Protein AF-A0A7S2AAY5-F1 (afdb_monomer_lite)

Organism: Trieres chinensis (NCBI:txid1514140)

Sequence (125 aa):
GAGGEGGHDLAHRFLAEFYAERAAEYFDGDLPYGRADDFLEELLRTAPSIVTAGGGGKAGLIDPIGTAEDIIRMRGAIAMEWKATMGRVREDHTGIRQALLSRQMKRQTAFEENGEGEDACDAFQ

pLDDT: mean 82.46, std 16.95, range [36.03, 97.62]

Secondary structure (DSSP, 8-state):
---HHHHHHHHHHHHHHHHHHHHHHHTSSS--TTHHHHHHHHHHHSPPEEEEPTTS--EEEE-HHHHHHHHHHHHHHHHHHHHHHHTTHHHHHHHHHHHHHHHHHHHHHHHHHS-----------

Foldseek 3Di:
DPPPPVQVVVQVVVVVVLCVVCCCPQPDDDDDPPSVVVSLVVLVVDDWDWDQDPDPRDIYIHDSPVVSVVVVVVVVVVVVVVVVVVVCVVVVVVVVVVVVVVVVVVVVVVCVVPDDDDDDPDDDD

Structure (mmCIF, N/CA/C/O backbone):
data_AF-A0A7S2AAY5-F1
#
_entry.id   AF-A0A7S2AAY5-F1
#
loop_
_atom_site.group_PDB
_atom_site.id
_atom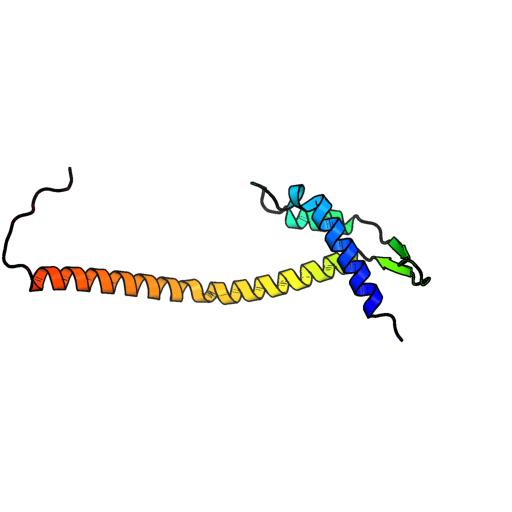_site.type_symbol
_atom_site.label_atom_id
_atom_site.label_alt_id
_atom_site.label_comp_id
_atom_site.label_asym_id
_atom_site.label_entity_id
_atom_site.label_seq_id
_atom_site.pdbx_PDB_ins_code
_atom_site.Cartn_x
_atom_site.Cartn_y
_atom_site.Cartn_z
_atom_site.occupancy
_atom_site.B_iso_or_equiv
_atom_site.auth_seq_id
_atom_site.auth_comp_id
_atom_site.auth_asym_id
_atom_site.auth_atom_id
_atom_site.pdbx_PDB_model_num
ATOM 1 N N . GLY A 1 1 ? -29.556 -11.817 3.284 1.00 36.03 1 GLY A N 1
ATOM 2 C CA . GLY A 1 1 ? -28.127 -11.462 3.305 1.00 36.03 1 GLY A CA 1
ATOM 3 C C . GLY A 1 1 ? -27.960 -10.129 2.615 1.00 36.03 1 GLY A C 1
ATOM 4 O O . GLY A 1 1 ? -28.232 -10.063 1.430 1.00 36.03 1 GLY A O 1
ATOM 5 N N . ALA A 1 2 ? -27.627 -9.077 3.363 1.00 38.16 2 ALA A N 1
ATOM 6 C CA . ALA A 1 2 ? -27.468 -7.703 2.866 1.00 38.16 2 ALA A CA 1
ATOM 7 C C . ALA A 1 2 ? -26.446 -6.936 3.738 1.00 38.16 2 ALA A C 1
ATOM 9 O O . ALA A 1 2 ? -26.730 -5.852 4.245 1.00 38.16 2 ALA A O 1
ATOM 10 N N . GLY A 1 3 ? -25.294 -7.567 4.006 1.00 45.97 3 GLY A N 1
ATOM 11 C CA . GLY A 1 3 ? -24.263 -7.062 4.927 1.00 45.97 3 GLY A CA 1
ATOM 12 C C . GLY A 1 3 ? -22.952 -6.604 4.275 1.00 45.97 3 GLY A C 1
ATOM 13 O O . GLY A 1 3 ? -22.074 -6.153 4.994 1.00 45.97 3 GLY A O 1
ATOM 14 N N . GLY A 1 4 ? -22.800 -6.722 2.949 1.00 53.00 4 GLY A N 1
ATOM 15 C CA . GLY A 1 4 ? -21.502 -6.539 2.278 1.00 53.00 4 GLY A CA 1
ATOM 16 C C . GLY A 1 4 ? -21.067 -5.083 2.083 1.00 53.00 4 GLY A C 1
ATOM 17 O O . GLY A 1 4 ? -19.933 -4.738 2.385 1.00 53.00 4 GLY A O 1
ATOM 18 N N . GLU A 1 5 ? -21.958 -4.202 1.624 1.00 55.12 5 GLU A N 1
ATOM 19 C CA . GLU A 1 5 ? -21.553 -2.850 1.193 1.00 55.12 5 GLU A CA 1
ATOM 20 C C . GLU A 1 5 ? -21.218 -1.901 2.356 1.00 55.12 5 GLU A C 1
ATOM 22 O O . GLU A 1 5 ? -20.336 -1.059 2.233 1.00 55.12 5 GLU A O 1
ATOM 27 N N . GLY A 1 6 ? -21.866 -2.062 3.516 1.00 60.78 6 GLY A N 1
ATOM 28 C CA . GLY A 1 6 ? -21.625 -1.196 4.678 1.00 60.78 6 GLY A CA 1
ATOM 29 C C . GLY A 1 6 ? -20.340 -1.514 5.450 1.00 60.78 6 GLY A C 1
ATOM 30 O O . GLY A 1 6 ? -19.798 -0.634 6.110 1.00 60.78 6 GLY A O 1
ATOM 31 N N . GLY A 1 7 ? -19.849 -2.756 5.378 1.00 65.25 7 GLY A N 1
ATOM 32 C CA . GLY A 1 7 ? -18.626 -3.171 6.074 1.00 65.25 7 GLY A CA 1
ATOM 33 C C . GLY A 1 7 ? -17.361 -2.639 5.401 1.00 65.25 7 GLY A C 1
ATOM 34 O O . GLY A 1 7 ? -16.476 -2.125 6.080 1.00 65.25 7 GLY A O 1
ATOM 35 N N . HIS A 1 8 ? -17.312 -2.691 4.066 1.00 74.00 8 HIS A N 1
ATOM 36 C CA . HIS A 1 8 ? -16.174 -2.182 3.298 1.00 74.00 8 HIS A CA 1
ATOM 37 C C . HIS A 1 8 ? -15.993 -0.669 3.441 1.00 74.00 8 HIS A C 1
ATOM 39 O O . HIS A 1 8 ? -14.863 -0.213 3.581 1.00 74.00 8 HIS A O 1
ATOM 45 N N . ASP A 1 9 ? -17.082 0.105 3.465 1.00 82.12 9 ASP A N 1
ATOM 46 C CA . ASP A 1 9 ? -17.000 1.562 3.629 1.00 82.12 9 ASP A CA 1
ATOM 47 C C . ASP A 1 9 ? -16.477 1.964 5.022 1.00 82.12 9 ASP A C 1
ATOM 49 O O . ASP A 1 9 ? -15.692 2.903 5.156 1.00 82.12 9 ASP A O 1
ATOM 53 N N . LEU A 1 10 ? -16.846 1.211 6.065 1.00 83.94 10 LEU A N 1
ATOM 54 C CA . LEU A 1 10 ? -16.349 1.431 7.427 1.00 83.94 10 LEU A CA 1
ATOM 55 C C . LEU A 1 10 ? -14.874 1.046 7.572 1.00 83.94 10 LEU A C 1
ATOM 57 O O . LEU A 1 10 ? -14.108 1.823 8.136 1.00 83.94 10 LEU A O 1
ATOM 61 N N . ALA A 1 11 ? -14.468 -0.112 7.042 1.00 84.94 11 ALA A N 1
ATOM 62 C CA . ALA A 1 11 ? -13.071 -0.544 7.059 1.00 84.94 11 ALA A CA 1
ATOM 63 C C . ALA A 1 11 ? -12.174 0.416 6.263 1.00 84.94 11 ALA A C 1
ATOM 65 O O . ALA A 1 11 ? -11.100 0.792 6.728 1.00 84.94 11 ALA A O 1
ATOM 66 N N . HIS A 1 12 ? -12.644 0.871 5.097 1.00 88.75 12 HIS A N 1
ATOM 67 C CA . HIS A 1 12 ? -11.939 1.860 4.289 1.00 88.75 12 HIS A CA 1
ATOM 68 C C . HIS A 1 12 ? -11.783 3.189 5.030 1.00 88.75 12 HIS A C 1
ATOM 70 O O . HIS A 1 12 ? -10.684 3.732 5.085 1.00 88.75 12 HIS A O 1
ATOM 76 N N . ARG A 1 13 ? -12.863 3.711 5.622 1.00 91.06 13 ARG A N 1
ATOM 77 C CA . ARG A 1 13 ? -12.820 4.968 6.380 1.00 91.06 13 ARG A CA 1
ATOM 78 C C . ARG A 1 13 ? -11.877 4.881 7.572 1.00 91.06 13 ARG A C 1
ATOM 80 O O . ARG A 1 13 ? -11.034 5.756 7.728 1.00 91.06 13 ARG A O 1
ATOM 87 N N . PHE A 1 14 ? -11.979 3.801 8.343 1.00 91.94 14 PHE A N 1
ATOM 88 C CA . PHE A 1 14 ? -11.062 3.514 9.439 1.00 91.94 14 PHE A CA 1
ATOM 89 C C . PHE A 1 14 ? -9.608 3.519 8.968 1.00 91.94 14 PHE A C 1
ATOM 91 O O . PHE A 1 14 ? -8.788 4.227 9.540 1.00 91.94 14 PHE A O 1
ATOM 98 N N . LEU A 1 15 ? -9.287 2.772 7.907 1.00 93.62 15 LEU A N 1
ATOM 99 C CA . LEU A 1 15 ? -7.919 2.693 7.404 1.00 93.62 15 LEU A CA 1
ATOM 100 C C . LEU A 1 15 ? -7.430 4.046 6.871 1.00 93.62 15 LEU A C 1
ATOM 102 O O . LEU A 1 15 ? -6.272 4.393 7.081 1.00 93.62 15 LEU A O 1
ATOM 106 N N . ALA A 1 16 ? -8.291 4.812 6.200 1.00 94.50 16 ALA A N 1
ATOM 107 C CA . ALA A 1 16 ? -7.952 6.132 5.677 1.00 94.50 16 ALA A CA 1
ATOM 108 C C . ALA A 1 16 ? -7.626 7.125 6.801 1.00 94.50 16 ALA A C 1
ATOM 110 O O . ALA 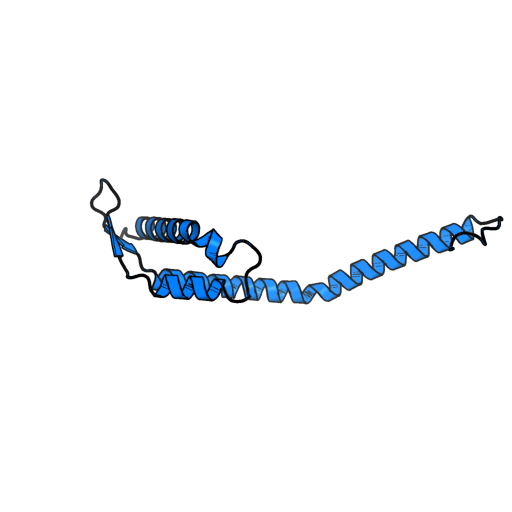A 1 16 ? -6.624 7.834 6.713 1.00 94.50 16 ALA A O 1
ATOM 111 N N . GLU A 1 17 ? -8.434 7.149 7.862 1.00 95.00 17 GLU A N 1
ATOM 112 C CA . GLU A 1 17 ? -8.187 7.965 9.056 1.00 95.00 17 GLU A CA 1
ATOM 113 C C . GLU A 1 17 ? -6.911 7.502 9.772 1.00 95.00 17 GLU A C 1
ATOM 115 O O . GLU A 1 17 ? -6.001 8.302 9.990 1.00 95.00 17 GLU A O 1
ATOM 120 N N . PHE A 1 18 ? -6.788 6.194 10.026 1.00 95.50 18 PHE A N 1
ATOM 121 C CA . PHE A 1 18 ? -5.616 5.589 10.661 1.00 95.50 18 PHE A CA 1
ATOM 122 C C . PHE A 1 18 ? -4.320 5.925 9.913 1.00 95.50 18 PHE A C 1
ATOM 124 O O . PHE A 1 18 ? -3.318 6.279 10.537 1.00 95.50 18 PHE A O 1
ATOM 131 N N . TYR A 1 19 ? -4.349 5.842 8.579 1.00 95.94 19 TYR A N 1
ATOM 132 C CA . TYR A 1 19 ? -3.235 6.197 7.708 1.00 95.94 19 TYR A CA 1
ATOM 133 C C . TYR A 1 19 ? -2.930 7.693 7.761 1.00 95.94 19 TYR A C 1
ATOM 135 O O . TYR A 1 19 ? -1.776 8.060 7.957 1.00 95.94 19 TYR A O 1
ATOM 143 N N . ALA A 1 20 ? -3.931 8.563 7.608 1.00 96.75 20 ALA A N 1
ATOM 144 C CA . ALA A 1 20 ? -3.724 10.010 7.560 1.00 96.75 20 ALA A CA 1
ATOM 145 C C . ALA A 1 20 ? -3.091 10.555 8.850 1.00 96.75 20 ALA A C 1
ATOM 147 O O . ALA A 1 20 ? -2.204 11.404 8.783 1.00 96.75 20 ALA A O 1
ATOM 148 N N . GLU A 1 21 ? -3.492 10.029 10.008 1.00 97.06 21 GLU A N 1
ATOM 149 C CA . GLU A 1 21 ? -2.924 10.393 11.313 1.00 97.06 21 GLU A CA 1
ATOM 150 C C . GLU A 1 21 ? -1.442 10.018 11.458 1.00 97.06 21 GLU A C 1
ATOM 152 O O . GLU A 1 21 ? -0.713 10.655 12.214 1.00 97.06 21 GLU A O 1
ATOM 157 N N . ARG A 1 22 ? -0.998 8.983 10.739 1.00 95.62 22 ARG A N 1
ATOM 158 C CA . ARG A 1 22 ? 0.315 8.338 10.901 1.00 95.62 22 ARG A CA 1
ATOM 159 C C . ARG A 1 22 ? 1.233 8.515 9.694 1.00 95.62 22 ARG A C 1
ATOM 161 O O . ARG A 1 22 ? 2.407 8.156 9.751 1.00 95.62 22 ARG A O 1
ATOM 168 N N . ALA A 1 23 ? 0.732 9.082 8.598 1.00 94.94 23 ALA A N 1
ATOM 169 C CA . ALA A 1 23 ? 1.449 9.160 7.329 1.00 94.94 23 ALA A CA 1
ATOM 170 C C . ALA A 1 23 ? 2.795 9.883 7.463 1.00 94.94 23 ALA A C 1
ATOM 172 O O . ALA A 1 23 ? 3.805 9.399 6.958 1.00 94.94 23 ALA A O 1
ATOM 173 N N . ALA A 1 24 ? 2.813 10.994 8.204 1.00 95.25 24 ALA A N 1
ATOM 174 C CA . ALA A 1 24 ? 4.023 11.777 8.433 1.00 95.25 24 ALA A CA 1
ATOM 175 C C . ALA A 1 24 ? 5.104 11.010 9.219 1.00 95.25 24 ALA A C 1
ATOM 177 O O . ALA A 1 24 ? 6.288 11.266 9.042 1.00 95.25 24 ALA A O 1
ATOM 178 N N . GLU A 1 25 ? 4.719 10.063 10.079 1.00 95.06 25 GLU A N 1
ATOM 179 C CA . GLU A 1 25 ? 5.652 9.305 10.922 1.00 95.06 25 GLU A CA 1
ATOM 180 C C . GLU A 1 25 ? 6.272 8.093 10.204 1.00 95.06 25 GLU A C 1
ATOM 182 O O . GLU A 1 25 ? 7.413 7.702 10.487 1.00 95.06 25 GLU A O 1
ATOM 187 N N . TYR A 1 26 ? 5.516 7.458 9.306 1.00 95.44 26 TYR A N 1
ATOM 188 C CA . TYR A 1 26 ? 5.923 6.189 8.691 1.00 95.44 26 TYR A CA 1
ATOM 189 C C . TYR A 1 26 ? 6.269 6.289 7.208 1.00 95.44 26 TYR A C 1
ATOM 191 O O . TYR A 1 26 ? 6.956 5.400 6.701 1.00 95.44 26 TYR A O 1
ATOM 199 N N . PHE A 1 27 ? 5.821 7.335 6.509 1.00 94.75 27 PHE A N 1
ATOM 200 C CA . PHE A 1 27 ? 5.926 7.413 5.050 1.00 94.75 27 PHE A CA 1
ATOM 201 C C . PHE A 1 27 ? 6.457 8.747 4.508 1.00 94.75 27 PHE A C 1
ATOM 203 O O . PHE A 1 27 ? 6.629 8.848 3.294 1.00 94.75 27 PHE A O 1
ATOM 210 N N . ASP A 1 28 ? 6.736 9.744 5.355 1.00 94.31 28 ASP A N 1
ATOM 211 C CA . ASP A 1 28 ? 7.252 11.049 4.922 1.00 94.31 28 ASP A CA 1
ATOM 212 C C . ASP A 1 28 ? 8.678 11.321 5.429 1.00 94.31 28 ASP A C 1
ATOM 214 O O . ASP A 1 28 ? 9.035 10.992 6.559 1.00 94.31 28 ASP A O 1
ATOM 218 N N . GLY A 1 29 ? 9.491 11.959 4.588 1.00 93.69 29 GLY A N 1
ATOM 219 C CA . GLY A 1 29 ? 10.881 12.309 4.888 1.00 93.69 29 GLY A CA 1
ATOM 220 C C . GLY A 1 29 ? 11.915 11.193 4.678 1.00 93.69 29 GLY A C 1
ATOM 221 O O . GLY A 1 29 ? 11.668 10.173 4.035 1.00 93.69 29 GLY A O 1
ATOM 222 N N . ASP A 1 30 ? 13.125 11.434 5.194 1.00 94.25 30 ASP A N 1
ATOM 223 C CA . ASP A 1 30 ? 14.259 10.503 5.131 1.00 94.25 30 ASP A CA 1
ATOM 224 C C . ASP A 1 30 ? 14.183 9.505 6.291 1.00 94.25 30 ASP A C 1
ATOM 226 O O . ASP A 1 30 ? 14.697 9.734 7.389 1.00 94.25 30 ASP A O 1
ATOM 230 N N . LEU A 1 31 ? 13.446 8.422 6.058 1.00 94.19 31 LEU A N 1
ATOM 231 C CA . LEU A 1 31 ? 13.156 7.404 7.056 1.00 94.19 31 LEU A CA 1
ATOM 232 C C . LEU A 1 31 ? 13.987 6.131 6.831 1.00 94.19 31 LEU A C 1
ATOM 234 O O . LEU A 1 31 ? 14.280 5.768 5.688 1.00 94.19 31 LEU A O 1
ATOM 238 N N . PRO A 1 32 ? 14.334 5.394 7.905 1.00 93.56 32 PRO A N 1
ATOM 239 C CA . PRO A 1 32 ? 15.032 4.124 7.768 1.00 93.56 32 PRO A CA 1
ATOM 240 C C . PRO A 1 32 ? 14.164 3.087 7.044 1.00 93.56 32 PRO A C 1
ATOM 242 O O . PRO A 1 32 ? 12.936 3.148 7.036 1.00 93.56 32 PRO A O 1
ATOM 245 N N . TYR A 1 33 ? 14.803 2.081 6.452 1.00 92.31 33 TYR A N 1
ATOM 246 C CA . TYR A 1 33 ? 14.077 0.955 5.868 1.00 92.31 33 TYR A CA 1
ATOM 247 C C . TYR A 1 33 ? 13.267 0.203 6.941 1.00 92.31 33 TYR A C 1
ATOM 249 O O . TYR A 1 33 ? 13.758 -0.006 8.047 1.00 92.31 33 TYR A O 1
ATOM 257 N N . GLY A 1 34 ? 12.053 -0.241 6.593 1.00 92.62 34 GLY A N 1
ATOM 258 C CA . GLY A 1 34 ? 11.197 -1.055 7.471 1.00 92.62 34 GLY A CA 1
ATOM 259 C C . GLY A 1 34 ? 10.037 -0.314 8.145 1.00 92.62 34 GLY A C 1
ATOM 260 O O . GLY A 1 34 ? 9.198 -0.960 8.759 1.00 92.62 34 GLY A O 1
ATOM 261 N N . ARG A 1 35 ? 9.891 1.008 7.971 1.00 95.31 35 ARG A N 1
ATOM 262 C CA . ARG A 1 35 ? 8.782 1.774 8.590 1.00 95.31 35 ARG A CA 1
ATOM 263 C C . ARG A 1 35 ? 7.383 1.301 8.205 1.00 95.31 35 ARG A C 1
ATOM 265 O O . ARG A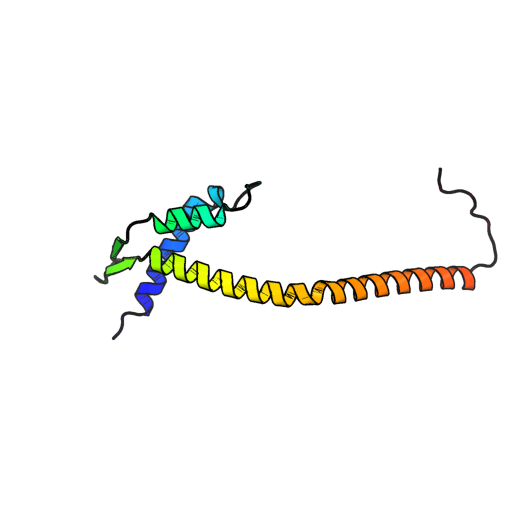 1 35 ? 6.455 1.414 8.996 1.00 95.31 35 ARG A O 1
ATOM 272 N N . ALA A 1 36 ? 7.229 0.746 7.005 1.00 93.69 36 ALA A N 1
ATOM 273 C CA . ALA A 1 36 ? 5.967 0.150 6.581 1.00 93.69 36 ALA A CA 1
ATOM 274 C C . ALA A 1 36 ? 5.572 -1.066 7.440 1.00 93.69 36 ALA A C 1
ATOM 276 O O . ALA A 1 36 ? 4.385 -1.353 7.574 1.00 93.69 36 ALA A O 1
ATOM 277 N N . ASP A 1 37 ? 6.549 -1.779 8.002 1.00 95.56 37 ASP A N 1
ATOM 278 C CA . ASP A 1 37 ? 6.303 -2.919 8.880 1.00 95.56 37 ASP A CA 1
ATOM 279 C C . ASP A 1 37 ? 5.959 -2.429 10.294 1.00 95.56 37 ASP A C 1
ATOM 281 O O . ASP A 1 37 ? 4.998 -2.928 10.872 1.00 95.56 37 ASP A O 1
ATOM 285 N N . ASP A 1 38 ? 6.613 -1.369 10.787 1.00 96.38 38 ASP A N 1
ATOM 286 C CA . ASP A 1 38 ? 6.228 -0.700 12.043 1.00 96.38 38 ASP A CA 1
ATOM 287 C C . ASP A 1 38 ? 4.772 -0.186 11.994 1.00 96.38 38 ASP A C 1
ATOM 289 O O . ASP A 1 38 ? 4.006 -0.373 12.940 1.00 96.38 38 ASP A O 1
ATOM 293 N N . PHE A 1 39 ? 4.355 0.399 10.862 1.00 96.56 39 PHE A N 1
ATOM 294 C CA . PHE A 1 39 ? 2.966 0.812 10.631 1.00 96.56 39 PHE A CA 1
ATOM 295 C C . PHE A 1 39 ? 1.989 -0.373 10.721 1.00 96.56 39 PHE A C 1
ATOM 297 O O . PHE A 1 39 ? 0.919 -0.263 11.324 1.00 96.56 39 PHE A O 1
ATOM 304 N N . LEU A 1 40 ? 2.348 -1.523 10.136 1.00 96.62 40 LEU A N 1
ATOM 305 C CA . LEU A 1 40 ? 1.537 -2.739 10.224 1.00 96.62 40 LEU A CA 1
ATOM 306 C C . LEU A 1 40 ? 1.506 -3.301 11.648 1.00 96.62 40 LEU A C 1
ATOM 308 O O . LEU A 1 40 ? 0.455 -3.761 12.087 1.00 96.62 40 LEU A O 1
ATOM 312 N N . GLU A 1 41 ? 2.612 -3.247 12.390 1.00 96.31 41 GLU A N 1
ATOM 313 C CA . GLU A 1 41 ? 2.630 -3.640 13.800 1.00 96.31 41 GLU A CA 1
ATOM 314 C C . GLU A 1 41 ? 1.698 -2.771 14.644 1.00 96.31 41 GLU A C 1
ATOM 316 O O . GLU A 1 41 ? 0.984 -3.289 15.505 1.00 96.31 41 GLU A O 1
ATOM 321 N N . GLU A 1 42 ? 1.679 -1.460 14.410 1.00 96.12 42 GLU A N 1
ATOM 322 C CA . GLU A 1 42 ? 0.758 -0.565 15.107 1.00 96.12 42 GLU A CA 1
ATOM 323 C C . GLU A 1 42 ? -0.703 -0.870 14.748 1.00 96.12 42 GLU A C 1
ATOM 325 O O . GLU A 1 42 ? -1.560 -0.955 15.634 1.00 96.12 42 GLU A O 1
ATOM 330 N N . LEU A 1 43 ? -0.986 -1.129 13.469 1.00 95.50 43 LEU A N 1
ATOM 331 C CA . LEU A 1 43 ? -2.313 -1.548 13.023 1.00 95.50 43 LEU A CA 1
ATOM 332 C C . LEU A 1 43 ? -2.756 -2.845 13.721 1.00 95.50 43 LEU A C 1
ATOM 334 O O . LEU A 1 43 ? -3.876 -2.924 14.221 1.00 95.50 43 LEU A O 1
ATOM 338 N N . LEU A 1 44 ? -1.862 -3.830 13.844 1.00 95.88 44 LEU A N 1
ATOM 339 C CA . LEU A 1 44 ? -2.121 -5.105 14.527 1.00 95.88 44 LEU A CA 1
ATOM 340 C C . LEU A 1 44 ? -2.317 -4.964 16.044 1.00 95.88 44 LEU A C 1
ATOM 342 O O . LEU A 1 44 ? -2.983 -5.797 16.658 1.00 95.88 44 LEU A O 1
ATOM 346 N N . ARG A 1 45 ? -1.754 -3.921 16.664 1.00 95.88 45 ARG A N 1
ATOM 347 C CA . ARG A 1 45 ? -1.977 -3.596 18.085 1.00 95.88 45 ARG A CA 1
ATOM 348 C C . ARG A 1 45 ? -3.310 -2.885 18.326 1.00 95.88 45 ARG A C 1
ATOM 350 O O . ARG A 1 45 ? -3.714 -2.734 19.480 1.00 95.88 45 ARG A O 1
ATOM 357 N N . THR A 1 46 ? -4.000 -2.458 17.271 1.00 94.62 46 THR A N 1
ATOM 358 C CA . THR A 1 46 ? -5.294 -1.786 17.384 1.00 94.62 46 THR A CA 1
ATOM 359 C C . THR A 1 46 ? -6.385 -2.800 17.720 1.00 94.62 46 THR A C 1
ATOM 361 O O . THR A 1 46 ? -6.551 -3.814 17.044 1.00 94.62 46 THR A O 1
ATOM 364 N N . ALA A 1 47 ? -7.149 -2.532 18.779 1.00 92.12 47 ALA A N 1
ATOM 365 C CA . ALA A 1 47 ? -8.242 -3.408 19.180 1.00 92.12 47 ALA A CA 1
ATOM 366 C C . ALA A 1 47 ? -9.399 -3.358 18.158 1.00 92.12 47 ALA A C 1
ATOM 368 O O . ALA A 1 47 ? -9.758 -2.266 17.702 1.00 92.12 47 ALA A O 1
ATOM 369 N N . PRO A 1 48 ? -10.040 -4.499 17.841 1.00 91.88 48 PRO A N 1
ATOM 370 C CA . PRO A 1 48 ? -11.281 -4.506 17.076 1.00 91.88 48 PRO A CA 1
ATOM 371 C C . PRO A 1 48 ? -12.348 -3.649 17.760 1.00 91.88 48 PRO A C 1
ATOM 373 O O . PRO A 1 48 ? -12.498 -3.689 18.985 1.00 91.88 48 PRO A O 1
ATOM 376 N N . SER A 1 49 ? -13.107 -2.883 16.981 1.00 89.00 49 SER A N 1
ATOM 377 C CA . SER A 1 49 ? -14.112 -1.966 17.525 1.00 89.00 49 SER A CA 1
ATOM 378 C C . SER A 1 49 ? -15.417 -2.018 16.742 1.00 89.00 49 SER A C 1
ATOM 380 O O . SER A 1 49 ? -15.440 -2.278 15.541 1.00 89.00 49 SER A O 1
ATOM 382 N N . ILE A 1 50 ? -16.532 -1.802 17.439 1.00 87.38 50 ILE A N 1
ATOM 383 C CA . ILE A 1 50 ? -17.859 -1.744 16.826 1.00 87.38 50 ILE A CA 1
ATOM 384 C C . ILE A 1 50 ? -18.225 -0.275 16.656 1.00 87.38 50 ILE A C 1
ATOM 386 O O . ILE A 1 50 ? -18.347 0.455 17.640 1.00 87.38 50 ILE A O 1
ATOM 390 N N . VAL A 1 51 ? -18.435 0.149 15.413 1.00 82.94 51 VAL A N 1
ATOM 391 C CA . VAL A 1 51 ? -18.816 1.524 15.079 1.00 82.94 51 VAL A CA 1
ATOM 392 C C . VAL A 1 51 ? -20.243 1.537 14.560 1.00 82.94 51 VAL A C 1
ATOM 394 O O . VAL A 1 51 ? -20.644 0.713 13.739 1.00 82.94 51 VAL A O 1
ATOM 397 N N . THR A 1 52 ? -21.035 2.485 15.053 1.00 76.62 52 THR A N 1
ATOM 398 C CA . THR A 1 52 ? -22.400 2.692 14.569 1.00 76.62 52 THR A CA 1
ATOM 399 C C . THR A 1 52 ? -22.378 3.703 13.430 1.00 76.62 52 THR A C 1
ATOM 401 O O . THR A 1 52 ? -21.966 4.848 13.605 1.00 76.62 52 THR A O 1
ATOM 404 N N . ALA A 1 53 ? -22.806 3.285 12.239 1.00 64.19 53 ALA A N 1
ATOM 405 C CA . ALA A 1 53 ? -23.006 4.215 11.137 1.00 64.19 53 ALA A CA 1
ATOM 406 C C . ALA A 1 53 ? -24.274 5.041 11.426 1.00 64.19 53 ALA A C 1
ATOM 408 O O . ALA A 1 53 ? -25.352 4.485 11.661 1.00 64.19 53 ALA A O 1
ATOM 409 N N . GLY A 1 54 ? -24.132 6.368 11.468 1.00 56.56 54 GLY A N 1
ATOM 410 C CA . GLY A 1 54 ? -25.179 7.293 11.908 1.00 56.56 54 GLY A CA 1
ATOM 411 C C . GLY A 1 54 ? -26.531 7.119 11.198 1.00 56.56 54 GLY A C 1
ATOM 412 O O . GLY A 1 54 ? -26.604 6.835 10.006 1.00 56.56 54 GLY A O 1
ATOM 413 N N . GLY A 1 55 ? -27.615 7.306 11.960 1.00 55.41 55 GLY A N 1
ATOM 414 C CA . GLY A 1 55 ? -28.998 7.433 11.477 1.00 55.41 55 GLY A CA 1
ATOM 415 C C . GLY A 1 55 ? -29.789 6.135 11.263 1.00 55.41 55 GLY A C 1
ATOM 416 O O . GLY A 1 55 ? -31.015 6.185 11.279 1.00 55.41 55 GLY A O 1
ATOM 417 N N . GLY A 1 56 ? -29.134 4.977 11.102 1.00 57.41 56 GLY A N 1
ATOM 418 C CA . GLY A 1 56 ? -29.808 3.737 10.669 1.00 57.41 56 GLY A CA 1
ATOM 419 C C . GLY A 1 56 ? -29.648 2.503 11.563 1.00 57.41 56 GLY A C 1
ATOM 420 O O . GLY A 1 56 ? -30.108 1.430 11.181 1.00 57.41 56 GLY A O 1
ATOM 421 N N . GLY A 1 57 ? -28.964 2.605 12.709 1.00 59.78 57 GLY A N 1
ATOM 422 C CA . GLY A 1 57 ? -28.789 1.484 13.649 1.00 59.78 57 GLY A CA 1
ATOM 423 C C . GLY A 1 57 ? -27.911 0.327 13.144 1.00 59.78 57 GLY A C 1
ATOM 424 O O . GLY A 1 57 ? -27.786 -0.686 13.828 1.00 59.78 57 GLY A O 1
ATOM 425 N N . LYS A 1 58 ? -27.281 0.454 11.968 1.00 67.06 58 LYS A N 1
ATOM 426 C CA . LYS A 1 58 ? -26.319 -0.535 11.475 1.00 67.06 58 LYS A CA 1
ATOM 427 C C . LYS A 1 58 ? -24.980 -0.328 12.177 1.00 67.06 58 LYS A C 1
ATOM 429 O O . LYS A 1 58 ? -24.257 0.628 11.901 1.00 67.06 58 LYS A O 1
ATOM 434 N N . ALA A 1 59 ? -24.681 -1.232 13.101 1.00 76.06 59 ALA A N 1
ATOM 435 C CA . ALA A 1 59 ? -23.355 -1.391 13.670 1.00 76.06 59 ALA A CA 1
ATOM 436 C C . ALA A 1 59 ? -22.489 -2.216 12.708 1.00 76.06 59 ALA A C 1
ATOM 438 O O . ALA A 1 59 ? -22.925 -3.265 12.230 1.00 76.06 59 ALA A O 1
ATOM 439 N N . GLY A 1 60 ? -21.288 -1.731 12.412 1.00 83.62 60 GLY A N 1
ATOM 440 C CA . GLY A 1 60 ? -20.258 -2.477 11.698 1.00 83.62 60 GLY A CA 1
ATOM 441 C C . GLY A 1 60 ? -19.083 -2.776 12.618 1.00 83.62 60 GLY A C 1
ATOM 442 O O . GLY A 1 60 ? -18.805 -2.024 13.552 1.00 83.62 60 GLY A O 1
ATOM 443 N N . LEU A 1 61 ? -18.419 -3.897 12.362 1.00 87.88 61 LEU A N 1
ATOM 444 C CA . LEU A 1 61 ? -17.196 -4.284 13.050 1.00 87.88 61 LEU A CA 1
ATOM 445 C C . LEU A 1 61 ? -16.000 -3.795 12.233 1.00 87.88 61 LEU A C 1
ATOM 447 O O . LEU A 1 61 ? -15.906 -4.094 11.044 1.00 87.88 61 LEU A O 1
ATOM 451 N N . ILE A 1 62 ? -15.098 -3.072 12.882 1.00 91.00 62 ILE A N 1
ATOM 452 C CA . ILE A 1 62 ? -13.760 -2.793 12.375 1.00 91.00 62 ILE A CA 1
ATOM 453 C C . ILE A 1 62 ? -12.859 -3.930 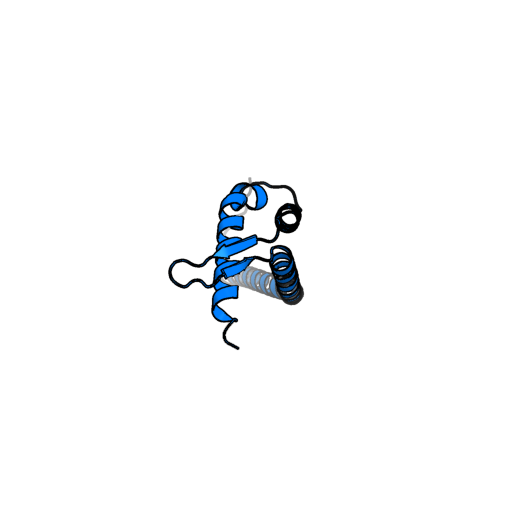12.844 1.00 91.00 62 ILE A C 1
ATOM 455 O O . ILE A 1 62 ? -12.734 -4.171 14.047 1.00 91.00 62 ILE A O 1
ATOM 459 N N . ASP A 1 63 ? -12.232 -4.600 11.881 1.00 91.81 63 ASP A N 1
ATOM 460 C CA . ASP A 1 63 ? -11.238 -5.646 12.099 1.00 91.81 63 ASP A CA 1
ATOM 461 C C . ASP A 1 63 ? -9.866 -5.181 11.569 1.00 91.81 63 ASP A C 1
ATOM 463 O O . ASP A 1 63 ? -9.582 -5.298 10.368 1.00 91.81 63 ASP A O 1
ATOM 467 N N . PRO A 1 64 ? -9.008 -4.616 12.440 1.00 93.75 64 PRO A N 1
ATOM 468 C CA . PRO A 1 64 ? -7.667 -4.181 12.054 1.00 93.75 64 PRO A CA 1
ATOM 469 C C . PRO A 1 64 ? -6.776 -5.334 11.580 1.00 93.75 64 PRO A C 1
ATOM 471 O O . PRO A 1 64 ? -5.930 -5.128 10.712 1.00 93.75 64 PRO A O 1
ATOM 474 N N . ILE A 1 65 ? -6.989 -6.553 12.094 1.00 93.75 65 ILE A N 1
ATOM 475 C CA . ILE A 1 65 ? -6.207 -7.735 11.713 1.00 93.75 65 ILE A CA 1
ATOM 476 C C . ILE A 1 65 ? -6.551 -8.133 10.280 1.00 93.75 65 ILE A C 1
ATOM 478 O O . ILE A 1 65 ? -5.651 -8.222 9.446 1.00 93.75 65 ILE A O 1
ATOM 482 N N . GLY A 1 66 ? -7.841 -8.282 9.964 1.00 92.38 66 GLY A N 1
ATOM 483 C CA . GLY A 1 66 ? -8.285 -8.546 8.593 1.00 92.38 66 GLY A CA 1
ATOM 484 C C . GLY A 1 66 ? -7.812 -7.467 7.610 1.00 92.38 66 GLY A C 1
ATOM 485 O O . GLY A 1 66 ? -7.344 -7.775 6.515 1.00 92.38 66 GLY A O 1
ATOM 486 N N . THR A 1 67 ? -7.819 -6.201 8.038 1.00 92.75 67 THR A N 1
ATOM 487 C CA . THR A 1 67 ? -7.279 -5.087 7.240 1.00 92.75 67 THR A CA 1
ATOM 488 C C . THR A 1 67 ? -5.775 -5.246 6.974 1.00 92.75 67 THR A C 1
ATOM 490 O O . THR A 1 67 ? -5.324 -5.062 5.842 1.00 92.75 67 THR A O 1
ATOM 493 N N . ALA A 1 68 ? -4.983 -5.622 7.983 1.00 95.00 68 ALA A N 1
ATOM 494 C CA . ALA A 1 68 ? -3.551 -5.875 7.823 1.00 95.00 68 ALA A CA 1
ATOM 495 C C . ALA A 1 68 ? -3.276 -7.055 6.872 1.00 95.00 68 ALA A C 1
ATOM 497 O O . ALA A 1 68 ? -2.398 -6.963 6.009 1.00 95.00 68 ALA A O 1
ATOM 498 N N . GLU A 1 69 ? -4.045 -8.140 6.977 1.00 95.44 69 GLU A N 1
ATOM 499 C CA . GLU A 1 69 ? -3.947 -9.289 6.069 1.00 95.44 69 GLU A CA 1
ATOM 500 C C . GLU A 1 69 ? -4.219 -8.897 4.612 1.00 95.44 69 GLU A C 1
ATOM 502 O O . GLU A 1 69 ? -3.482 -9.308 3.709 1.00 95.44 69 GLU A O 1
ATOM 507 N N . ASP A 1 70 ? -5.245 -8.078 4.375 1.00 94.06 70 ASP A N 1
ATOM 508 C CA . ASP A 1 70 ? -5.589 -7.576 3.045 1.00 94.06 70 ASP A CA 1
ATOM 509 C C . ASP A 1 70 ? -4.466 -6.709 2.458 1.00 94.06 70 ASP A C 1
ATOM 511 O O . ASP A 1 70 ? -4.092 -6.885 1.291 1.00 94.06 70 ASP A O 1
ATOM 515 N N . ILE A 1 71 ? -3.863 -5.835 3.273 1.00 94.75 71 ILE A N 1
ATOM 516 C CA . ILE A 1 71 ? -2.706 -5.022 2.869 1.00 94.75 71 ILE A CA 1
ATOM 517 C C . ILE A 1 71 ? -1.527 -5.919 2.485 1.00 94.75 71 ILE A C 1
ATOM 519 O O . ILE A 1 71 ? -0.938 -5.735 1.417 1.00 94.75 71 ILE A O 1
ATOM 523 N N . ILE A 1 72 ? -1.176 -6.901 3.320 1.00 95.69 72 ILE A N 1
ATOM 524 C CA . ILE A 1 72 ? -0.059 -7.822 3.057 1.00 95.69 72 ILE A CA 1
ATOM 525 C C . ILE A 1 72 ? -0.305 -8.605 1.765 1.00 95.69 72 ILE A C 1
ATOM 527 O O . ILE A 1 72 ? 0.597 -8.730 0.930 1.00 95.69 72 ILE A O 1
ATOM 531 N N . ARG A 1 73 ? -1.534 -9.085 1.556 1.00 97.25 73 ARG A N 1
ATOM 532 C CA . ARG A 1 73 ? -1.922 -9.812 0.342 1.00 97.25 73 ARG A CA 1
ATOM 533 C C . ARG A 1 73 ? -1.760 -8.947 -0.907 1.00 97.25 73 ARG A C 1
ATOM 535 O O . ARG A 1 73 ? -1.157 -9.397 -1.882 1.00 97.25 73 ARG A O 1
ATOM 542 N N . MET A 1 74 ? -2.242 -7.703 -0.867 1.00 96.12 74 MET A N 1
ATOM 543 C CA . MET A 1 74 ? -2.119 -6.760 -1.982 1.00 96.12 74 MET A CA 1
ATOM 544 C C . MET A 1 74 ? -0.656 -6.387 -2.254 1.00 96.12 74 MET A C 1
ATOM 546 O O . MET A 1 74 ? -0.212 -6.428 -3.402 1.00 96.12 74 MET A O 1
ATOM 550 N N . ARG A 1 75 ? 0.132 -6.104 -1.206 1.00 95.75 75 ARG A N 1
ATOM 551 C CA . ARG A 1 75 ? 1.578 -5.840 -1.325 1.00 95.75 75 ARG A CA 1
ATOM 552 C C . ARG A 1 75 ? 2.305 -7.011 -1.980 1.00 95.75 75 ARG A C 1
ATOM 554 O O . ARG A 1 75 ? 3.149 -6.789 -2.843 1.00 95.75 75 ARG A O 1
ATOM 561 N N . GLY A 1 76 ? 1.962 -8.244 -1.610 1.00 97.00 76 GLY A N 1
ATOM 562 C CA . GLY A 1 76 ? 2.520 -9.448 -2.224 1.00 97.00 76 GLY A CA 1
ATOM 563 C C . GLY A 1 76 ? 2.234 -9.530 -3.725 1.00 97.00 76 GLY A C 1
ATOM 564 O O . GLY A 1 76 ? 3.140 -9.816 -4.508 1.00 97.00 76 GLY A O 1
ATOM 565 N N . ALA A 1 77 ? 1.003 -9.221 -4.140 1.00 97.62 77 ALA A N 1
ATOM 566 C CA . ALA A 1 77 ? 0.630 -9.191 -5.553 1.00 97.62 77 ALA A CA 1
ATOM 567 C C . ALA A 1 77 ? 1.420 -8.124 -6.336 1.00 97.62 77 ALA A C 1
ATOM 569 O O . ALA A 1 77 ? 2.029 -8.445 -7.359 1.00 97.62 77 ALA A O 1
ATOM 570 N N . ILE A 1 78 ? 1.493 -6.894 -5.814 1.00 96.88 78 ILE A N 1
ATOM 571 C CA . ILE A 1 78 ? 2.243 -5.784 -6.428 1.00 96.88 78 ILE A CA 1
ATOM 572 C C . ILE A 1 78 ? 3.736 -6.118 -6.517 1.00 96.88 78 ILE A C 1
ATOM 574 O O . ILE A 1 78 ? 4.363 -5.910 -7.552 1.00 96.88 78 ILE A O 1
ATOM 578 N N . ALA A 1 79 ? 4.319 -6.689 -5.460 1.00 96.38 79 ALA A N 1
ATOM 579 C CA . ALA A 1 79 ? 5.727 -7.075 -5.455 1.00 96.38 79 ALA A CA 1
ATOM 580 C C . ALA A 1 79 ? 6.043 -8.118 -6.539 1.00 96.38 79 ALA A C 1
ATOM 582 O O . ALA A 1 79 ? 7.089 -8.043 -7.186 1.00 96.38 79 ALA A O 1
ATOM 583 N N . MET A 1 80 ? 5.141 -9.075 -6.772 1.00 97.38 80 MET A N 1
ATOM 584 C CA . MET A 1 80 ? 5.295 -10.069 -7.837 1.00 97.38 80 MET A CA 1
ATOM 585 C C . MET A 1 80 ? 5.179 -9.451 -9.232 1.00 97.38 80 MET A C 1
ATOM 587 O O . MET A 1 80 ? 5.967 -9.800 -10.114 1.00 97.38 80 MET A O 1
ATOM 591 N N . GLU A 1 81 ? 4.256 -8.509 -9.425 1.00 96.50 81 GLU A N 1
ATOM 592 C CA . GLU A 1 81 ? 4.148 -7.738 -10.666 1.00 96.50 81 GLU A CA 1
ATOM 593 C C . GLU A 1 81 ? 5.427 -6.936 -10.929 1.00 96.50 81 GLU A C 1
ATOM 595 O O . GLU A 1 81 ? 6.022 -7.028 -12.004 1.00 96.50 81 GLU A O 1
ATOM 600 N N . TRP A 1 82 ? 5.914 -6.209 -9.925 1.00 96.06 82 TRP A N 1
ATOM 601 C CA . TRP A 1 82 ? 7.142 -5.426 -10.033 1.00 96.06 82 TRP A CA 1
ATOM 602 C C . TRP A 1 82 ? 8.351 -6.306 -10.309 1.00 96.06 82 TRP A C 1
ATOM 604 O O . TRP A 1 82 ? 9.167 -5.970 -11.163 1.00 96.06 82 TRP A O 1
ATOM 614 N N . LYS A 1 83 ? 8.453 -7.466 -9.655 1.00 95.81 83 LYS A N 1
ATOM 615 C CA . LYS A 1 83 ? 9.505 -8.449 -9.934 1.00 95.81 83 LYS A CA 1
ATOM 616 C C . LYS A 1 83 ? 9.472 -8.910 -11.391 1.00 95.81 83 LYS A C 1
ATOM 618 O O . LYS A 1 83 ? 10.528 -9.016 -12.014 1.00 95.81 83 LYS A O 1
ATOM 623 N N . ALA A 1 84 ? 8.286 -9.171 -11.939 1.00 94.44 84 ALA A N 1
ATOM 624 C CA . ALA A 1 84 ? 8.134 -9.551 -13.340 1.00 94.44 84 ALA A CA 1
ATOM 625 C C . ALA A 1 84 ? 8.565 -8.416 -14.285 1.00 94.44 84 ALA A C 1
ATOM 627 O O . ALA A 1 84 ? 9.296 -8.664 -15.245 1.00 94.44 84 ALA A O 1
ATOM 628 N N . THR A 1 85 ? 8.183 -7.174 -13.983 1.00 91.94 85 THR A N 1
ATOM 629 C CA . THR A 1 85 ? 8.591 -5.983 -14.744 1.00 91.94 85 THR A CA 1
ATOM 630 C C . THR A 1 85 ? 10.102 -5.760 -14.686 1.00 91.94 85 THR A C 1
ATOM 632 O O . THR A 1 85 ? 10.735 -5.549 -15.718 1.00 91.94 85 THR A O 1
ATOM 635 N N . MET A 1 86 ? 10.711 -5.900 -13.507 1.00 90.44 86 MET A N 1
ATOM 636 C CA . MET A 1 86 ? 12.157 -5.749 -13.311 1.00 90.44 86 MET A CA 1
ATOM 637 C C . MET A 1 86 ? 12.981 -6.760 -14.117 1.00 90.44 86 MET A C 1
ATOM 639 O O . ME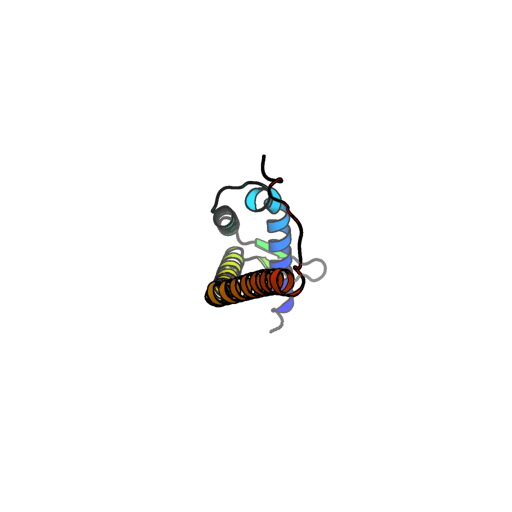T A 1 86 ? 14.113 -6.464 -14.492 1.00 90.44 86 MET A O 1
ATOM 643 N N . GLY A 1 87 ? 12.413 -7.922 -14.458 1.00 89.38 87 GLY A N 1
ATOM 644 C CA . GLY A 1 87 ? 13.054 -8.889 -15.354 1.00 89.38 87 GLY A CA 1
ATOM 645 C C . GLY A 1 87 ? 13.384 -8.327 -16.745 1.00 89.38 87 GLY A C 1
ATOM 646 O O . GLY A 1 87 ? 14.364 -8.753 -17.349 1.00 89.38 87 GLY A O 1
ATOM 647 N N . ARG A 1 88 ? 12.624 -7.333 -17.223 1.00 86.94 88 ARG A N 1
ATOM 648 C CA . ARG A 1 88 ? 12.775 -6.724 -18.560 1.00 86.94 88 ARG A CA 1
ATOM 649 C C . ARG A 1 88 ? 13.770 -5.562 -18.594 1.00 86.94 88 ARG A C 1
ATOM 651 O O . ARG A 1 88 ? 14.272 -5.192 -19.650 1.00 86.94 88 ARG A O 1
ATOM 658 N N . VAL A 1 89 ? 14.147 -5.031 -17.430 1.00 89.38 89 VAL A N 1
ATOM 659 C CA . VAL A 1 89 ? 14.975 -3.816 -17.308 1.00 89.38 89 VAL A CA 1
ATOM 660 C C . VAL A 1 89 ? 16.335 -3.956 -17.997 1.00 89.38 89 VAL A C 1
ATOM 662 O O . VAL A 1 89 ? 16.851 -2.994 -18.565 1.00 89.38 89 VAL A O 1
ATOM 665 N N . ARG A 1 90 ? 16.932 -5.154 -17.999 1.00 83.44 90 ARG A N 1
ATOM 666 C CA . ARG A 1 90 ? 18.200 -5.395 -18.707 1.00 83.44 90 ARG A CA 1
ATOM 667 C C . ARG A 1 90 ? 18.051 -5.226 -20.221 1.00 83.44 90 ARG A C 1
ATOM 669 O O . ARG A 1 90 ? 18.952 -4.682 -20.865 1.00 83.44 90 ARG A O 1
ATOM 676 N N . GLU A 1 91 ? 16.951 -5.711 -20.783 1.00 84.44 91 GLU A N 1
ATOM 677 C CA . GLU A 1 91 ? 16.652 -5.632 -22.215 1.00 84.44 91 GLU 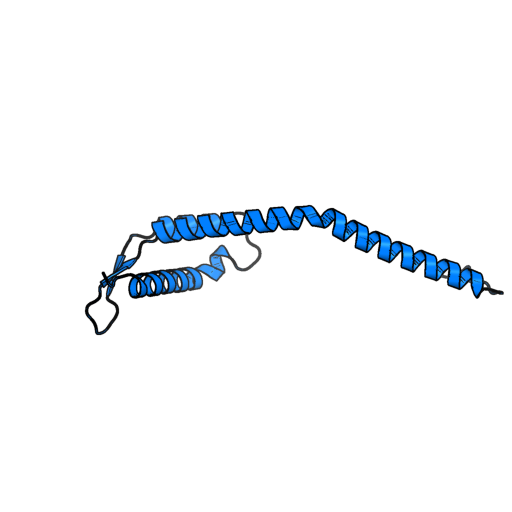A CA 1
ATOM 678 C C . GLU A 1 91 ? 16.397 -4.173 -22.602 1.00 84.44 91 GLU A C 1
ATOM 680 O O . GLU A 1 91 ? 17.036 -3.667 -23.529 1.00 84.44 91 GLU A O 1
ATOM 685 N N . ASP A 1 92 ? 15.608 -3.460 -21.796 1.00 81.12 92 ASP A N 1
ATOM 686 C CA . ASP A 1 92 ? 15.329 -2.031 -21.968 1.00 81.12 92 ASP A CA 1
ATOM 687 C C . ASP A 1 92 ? 16.615 -1.187 -21.923 1.00 81.12 92 ASP A C 1
ATOM 689 O O . ASP A 1 92 ? 16.886 -0.386 -22.824 1.00 81.12 92 ASP A O 1
ATOM 693 N N . HIS A 1 93 ? 17.488 -1.414 -20.932 1.00 85.44 93 HIS A N 1
ATOM 694 C CA . HIS A 1 93 ? 18.786 -0.734 -20.861 1.00 85.44 93 HIS A CA 1
ATOM 695 C C . HIS A 1 93 ? 19.693 -1.054 -22.050 1.00 85.44 93 HIS A C 1
ATOM 697 O O . HIS A 1 93 ? 20.452 -0.186 -22.494 1.00 85.44 93 HIS A O 1
ATOM 703 N N . THR A 1 94 ? 19.644 -2.280 -22.570 1.00 86.81 94 THR A N 1
ATOM 704 C CA . THR A 1 94 ? 20.439 -2.665 -23.742 1.00 86.81 94 THR A CA 1
ATOM 705 C C . THR A 1 94 ? 19.951 -1.924 -24.983 1.00 86.81 94 THR A C 1
ATOM 707 O O . THR A 1 94 ? 20.777 -1.366 -25.708 1.00 86.81 94 THR A O 1
ATOM 710 N N . GLY A 1 95 ? 18.633 -1.822 -25.176 1.00 85.56 95 GLY A N 1
ATOM 711 C CA . GLY A 1 95 ? 18.035 -1.039 -26.258 1.00 85.56 95 GLY A CA 1
ATOM 712 C C . GLY A 1 95 ? 18.417 0.442 -26.192 1.00 85.56 95 GLY A C 1
ATOM 713 O O . GLY A 1 95 ? 18.860 1.014 -27.190 1.00 85.56 95 GLY A O 1
ATOM 714 N N . ILE A 1 96 ? 18.356 1.055 -25.004 1.00 87.25 96 ILE A N 1
ATOM 715 C CA . ILE A 1 96 ? 18.769 2.456 -24.802 1.00 87.25 96 ILE A CA 1
ATOM 716 C C . ILE A 1 96 ? 20.253 2.650 -25.151 1.00 87.25 96 ILE A C 1
ATOM 718 O O . ILE A 1 96 ? 20.605 3.593 -25.865 1.00 87.25 96 ILE A O 1
ATOM 722 N N . ARG A 1 97 ? 21.136 1.754 -24.690 1.00 87.06 97 ARG A N 1
ATOM 723 C CA . ARG A 1 97 ? 22.578 1.825 -24.991 1.00 87.06 97 ARG A CA 1
ATOM 724 C C . ARG A 1 97 ? 22.860 1.656 -26.483 1.00 87.06 97 ARG A C 1
ATOM 726 O O . ARG A 1 97 ? 23.656 2.413 -27.031 1.00 87.06 97 ARG A O 1
ATOM 733 N N . GLN A 1 98 ? 22.192 0.715 -27.148 1.00 88.88 98 GLN A N 1
ATOM 734 C CA . GLN A 1 98 ? 22.307 0.519 -28.597 1.00 88.88 98 GLN A CA 1
ATOM 735 C C . GLN A 1 98 ? 21.851 1.754 -29.382 1.00 88.88 98 GLN A C 1
ATOM 737 O O . GLN A 1 98 ? 22.528 2.164 -30.327 1.00 88.88 98 GLN A O 1
ATOM 742 N N . ALA A 1 99 ? 20.746 2.382 -28.976 1.00 88.69 99 ALA A N 1
ATOM 743 C CA . ALA A 1 99 ? 20.250 3.605 -29.598 1.00 88.69 99 ALA A CA 1
ATOM 744 C C . ALA A 1 99 ? 21.228 4.781 -29.420 1.00 88.69 99 ALA A C 1
ATOM 746 O O . ALA A 1 99 ? 21.499 5.510 -30.379 1.00 88.69 99 ALA A O 1
ATOM 747 N N . LEU A 1 100 ? 21.805 4.937 -28.222 1.00 91.44 100 LEU A N 1
ATOM 748 C CA . LEU A 1 100 ? 22.821 5.955 -27.941 1.00 91.44 100 LEU A CA 1
ATOM 749 C C . LEU A 1 100 ? 24.074 5.752 -28.806 1.00 91.44 100 LEU A C 1
ATOM 751 O O . LEU A 1 100 ? 24.516 6.695 -29.463 1.00 91.44 100 LEU A O 1
ATOM 755 N N . LEU A 1 101 ? 24.601 4.524 -28.850 1.00 92.12 101 LEU A N 1
ATOM 756 C CA . LEU A 1 101 ? 25.771 4.169 -29.659 1.00 92.12 101 LEU A CA 1
ATOM 757 C C . LEU A 1 101 ? 25.514 4.420 -31.147 1.00 92.12 101 LEU A C 1
ATOM 759 O O . LEU A 1 101 ? 26.305 5.085 -31.808 1.00 92.12 101 LEU A O 1
ATOM 763 N N . SER A 1 102 ? 24.362 3.983 -31.660 1.00 91.38 102 SER A N 1
ATOM 764 C CA . SER A 1 102 ? 23.980 4.204 -33.060 1.00 91.38 102 SER A CA 1
ATOM 765 C C . SER A 1 102 ? 23.932 5.693 -33.415 1.00 91.38 102 SER A C 1
ATOM 767 O O . SER A 1 102 ? 24.325 6.091 -34.511 1.00 91.38 102 SER A O 1
ATOM 769 N N . ARG A 1 103 ? 23.470 6.543 -32.490 1.00 90.06 103 ARG A N 1
ATOM 770 C CA . ARG A 1 103 ? 23.441 7.999 -32.678 1.00 90.06 103 ARG A CA 1
ATOM 771 C C . ARG A 1 103 ? 24.841 8.617 -32.652 1.00 90.06 103 ARG A C 1
ATOM 773 O O . ARG A 1 103 ? 25.099 9.526 -33.437 1.00 90.06 103 ARG A O 1
ATOM 780 N N . GLN A 1 104 ? 25.725 8.143 -31.775 1.00 88.75 104 GLN A N 1
ATOM 781 C CA . GLN A 1 104 ? 27.120 8.595 -31.718 1.00 88.75 104 GLN A CA 1
ATOM 782 C C . GLN A 1 104 ? 27.880 8.229 -32.996 1.00 88.75 104 GLN A C 1
ATOM 784 O O . GLN A 1 104 ? 28.512 9.103 -33.581 1.00 88.75 104 GLN A O 1
ATOM 789 N N . MET A 1 105 ? 27.735 6.991 -33.479 1.00 86.00 105 MET A N 1
ATOM 790 C CA . MET A 1 105 ? 28.379 6.546 -34.720 1.00 86.00 105 MET A CA 1
ATOM 791 C C . MET A 1 105 ? 27.881 7.338 -35.932 1.00 86.00 105 MET A C 1
ATOM 793 O O . MET A 1 105 ? 28.697 7.848 -36.684 1.00 86.00 105 MET A O 1
ATOM 797 N N . LYS A 1 106 ? 26.564 7.554 -36.075 1.00 84.69 106 LYS A N 1
ATOM 798 C CA . LYS A 1 106 ? 26.015 8.405 -37.152 1.00 84.69 106 LYS A CA 1
ATOM 799 C C . LYS A 1 106 ? 26.552 9.838 -37.124 1.00 84.69 106 LYS A C 1
ATOM 801 O O . LYS A 1 106 ? 26.706 10.455 -38.170 1.00 84.69 106 LYS A O 1
ATOM 806 N N . ARG A 1 107 ? 26.797 10.394 -35.933 1.00 79.12 107 ARG A N 1
ATOM 807 C CA . ARG A 1 107 ? 27.378 11.735 -35.786 1.00 79.12 107 ARG A CA 1
ATOM 808 C C . ARG A 1 107 ? 28.854 11.752 -36.195 1.00 79.12 107 ARG A C 1
ATOM 810 O O . ARG A 1 107 ? 29.270 12.726 -36.804 1.00 79.12 107 ARG A O 1
ATOM 817 N N . GLN A 1 108 ? 29.614 10.704 -35.873 1.00 70.62 108 GLN A N 1
ATOM 818 C CA . GLN A 1 108 ? 31.011 10.568 -36.295 1.00 70.62 108 GLN A CA 1
ATOM 819 C C . GLN A 1 108 ? 31.128 10.382 -37.810 1.00 70.62 108 GLN A C 1
ATOM 821 O O . GLN A 1 108 ? 31.853 11.138 -38.444 1.00 70.62 108 GLN A O 1
ATOM 826 N N . THR A 1 109 ? 30.339 9.489 -38.413 1.00 70.00 109 THR A N 1
ATOM 827 C CA . THR A 1 109 ? 30.364 9.286 -39.871 1.00 70.00 109 THR A CA 1
ATOM 828 C C . THR A 1 109 ? 29.897 10.528 -40.633 1.00 70.00 109 THR A C 1
ATOM 830 O O . THR A 1 109 ? 30.471 10.866 -41.655 1.00 70.00 109 THR A O 1
ATOM 833 N N . ALA A 1 110 ? 28.907 11.270 -40.120 1.00 61.53 110 ALA A N 1
ATOM 834 C CA . ALA A 1 110 ? 28.490 12.537 -40.727 1.00 61.53 110 ALA A CA 1
ATOM 835 C C . ALA A 1 110 ? 29.548 13.648 -40.591 1.00 61.53 110 ALA A C 1
ATOM 837 O O . ALA A 1 110 ? 29.536 14.593 -41.373 1.00 61.53 110 ALA A O 1
ATOM 838 N N . PHE A 1 111 ? 30.441 13.570 -39.602 1.00 57.97 111 PHE A N 1
ATOM 839 C CA . PHE A 1 111 ? 31.582 14.479 -39.482 1.00 57.97 111 PHE A CA 1
ATOM 840 C C . PHE A 1 111 ? 32.685 14.110 -40.486 1.00 57.97 111 PHE A C 1
ATOM 842 O O . PHE A 1 111 ? 33.273 14.992 -41.098 1.00 57.97 111 PHE A O 1
ATOM 849 N N . GLU A 1 112 ? 32.905 12.814 -40.712 1.00 57.84 112 GLU A N 1
ATOM 850 C CA . GLU A 1 112 ? 33.849 12.294 -41.710 1.00 57.84 112 GLU A CA 1
ATOM 851 C C . GLU A 1 112 ? 33.379 12.548 -43.156 1.00 57.84 112 GLU A C 1
ATOM 853 O O . GLU A 1 112 ? 34.194 12.879 -44.010 1.00 57.84 112 GLU A O 1
ATOM 858 N N . GLU A 1 113 ? 32.073 12.461 -43.436 1.00 57.78 113 GLU A N 1
ATOM 859 C CA . GLU A 1 113 ? 31.502 12.715 -44.772 1.00 57.78 113 GLU A CA 1
ATOM 860 C C . GLU A 1 113 ? 31.390 14.209 -45.127 1.00 57.78 113 GLU A C 1
ATOM 862 O O . GLU A 1 113 ? 31.378 14.551 -46.307 1.00 57.78 113 GLU A O 1
ATOM 867 N N . ASN A 1 114 ? 31.319 15.104 -44.133 1.00 57.66 114 ASN A N 1
ATOM 868 C CA . ASN A 1 114 ? 31.240 16.560 -44.341 1.00 57.66 114 ASN A CA 1
ATOM 869 C C . ASN A 1 114 ? 32.575 17.291 -44.091 1.00 57.66 114 ASN A C 1
ATOM 871 O O . ASN A 1 114 ? 32.619 18.518 -44.163 1.00 57.66 114 ASN A O 1
ATOM 875 N N . GLY A 1 115 ? 33.645 16.564 -43.761 1.00 48.97 115 GLY A N 1
ATOM 876 C CA . GLY A 1 115 ? 34.924 17.120 -43.329 1.00 48.97 115 GLY A CA 1
ATOM 877 C C . GLY A 1 115 ? 35.994 17.143 -44.417 1.00 48.97 115 GLY A C 1
ATOM 878 O O . GLY A 1 115 ? 36.979 16.415 -44.319 1.00 48.97 115 GLY A O 1
ATOM 879 N N . GLU A 1 116 ? 35.869 18.041 -45.395 1.00 49.19 116 GLU A N 1
ATOM 880 C CA . GLU A 1 116 ? 37.061 18.758 -45.858 1.00 49.19 116 GLU A CA 1
ATOM 881 C C . GLU A 1 116 ? 37.353 19.877 -44.843 1.00 49.19 116 GLU A C 1
ATOM 883 O O . GLU A 1 116 ? 36.583 20.823 -44.733 1.00 49.19 116 GLU A O 1
ATOM 888 N N . GLY A 1 117 ? 38.454 19.716 -44.096 1.00 57.19 117 GLY A N 1
ATOM 889 C CA . GLY A 1 117 ? 39.307 20.772 -43.526 1.00 57.19 117 GLY A CA 1
ATOM 890 C C . GLY A 1 117 ? 38.709 21.775 -42.531 1.00 57.19 117 GLY A C 1
ATOM 891 O O . GLY A 1 117 ? 38.055 22.725 -42.928 1.00 57.19 117 GLY A O 1
ATOM 892 N N . GLU A 1 118 ? 39.081 21.671 -41.253 1.00 47.59 118 GLU A N 1
ATOM 893 C CA . GLU A 1 118 ? 40.035 22.605 -40.620 1.00 47.59 118 GLU A CA 1
ATOM 894 C C . GLU A 1 118 ? 40.271 22.244 -39.144 1.00 47.59 118 GLU A C 1
ATOM 896 O O . GLU A 1 118 ? 39.407 21.694 -38.460 1.00 47.59 118 GLU A O 1
ATOM 901 N N . ASP A 1 119 ? 41.499 22.516 -38.701 1.00 58.50 119 ASP A N 1
ATOM 902 C CA . ASP A 1 119 ? 42.060 22.262 -37.377 1.00 58.50 119 ASP A CA 1
ATOM 903 C C . ASP A 1 119 ? 41.129 22.623 -36.210 1.00 58.50 119 ASP A C 1
ATOM 905 O O . ASP A 1 119 ? 40.675 23.756 -36.069 1.00 58.50 119 ASP A O 1
ATOM 909 N N . ALA A 1 120 ? 40.964 21.679 -35.282 1.00 51.38 120 ALA A N 1
ATOM 910 C CA . ALA A 1 120 ? 40.583 21.981 -33.904 1.00 51.38 120 ALA A CA 1
ATOM 911 C C . ALA A 1 120 ? 41.291 21.030 -32.925 1.00 51.38 120 ALA A C 1
ATOM 913 O O . ALA A 1 120 ? 40.673 20.381 -32.080 1.00 51.38 120 ALA A O 1
ATOM 914 N N . CYS A 1 121 ? 42.620 20.961 -33.029 1.00 48.44 121 CYS A N 1
ATOM 915 C CA . CYS A 1 121 ? 43.461 20.748 -31.853 1.00 48.44 121 CYS A CA 1
ATOM 916 C C . CYS A 1 121 ? 43.445 22.047 -31.036 1.00 48.44 121 CYS A C 1
ATOM 918 O O . CYS A 1 121 ? 44.329 22.866 -31.222 1.00 48.44 121 CYS A O 1
ATOM 920 N N . ASP A 1 122 ? 42.400 22.269 -30.232 1.00 52.53 122 ASP A N 1
ATOM 921 C CA . ASP A 1 122 ? 42.412 23.118 -29.024 1.00 52.53 122 ASP A CA 1
ATOM 922 C C . ASP A 1 122 ? 40.988 23.250 -28.466 1.00 52.53 122 ASP A C 1
ATOM 924 O O . ASP A 1 122 ? 40.258 24.174 -28.810 1.00 52.53 122 ASP A O 1
ATOM 928 N N . ALA A 1 123 ? 40.571 22.320 -27.601 1.00 49.97 123 ALA A N 1
ATOM 929 C CA . ALA A 1 123 ? 39.480 22.563 -26.646 1.00 49.97 123 ALA A CA 1
ATOM 930 C C . ALA A 1 123 ? 39.378 21.451 -25.588 1.00 49.97 123 ALA A C 1
ATOM 932 O O . ALA A 1 123 ? 38.319 20.857 -25.440 1.00 49.97 123 ALA A O 1
ATOM 933 N N . PHE A 1 124 ? 40.459 21.144 -24.866 1.00 48.75 124 PHE A N 1
ATOM 934 C CA . PHE A 1 124 ? 40.378 20.527 -23.529 1.00 48.75 124 PHE A CA 1
ATOM 935 C C . PHE A 1 124 ? 41.653 20.858 -22.726 1.00 48.75 124 PHE A C 1
ATOM 937 O O . PHE A 1 124 ? 42.526 20.016 -22.514 1.00 48.75 124 PHE A O 1
ATOM 944 N N . GLN A 1 125 ? 41.737 22.119 -22.304 1.00 42.50 125 GLN A N 1
ATOM 945 C CA . GLN A 1 125 ? 42.347 22.571 -21.045 1.00 42.50 125 GLN A CA 1
ATOM 946 C C . GLN A 1 125 ? 41.281 23.355 -20.271 1.00 42.50 125 GLN A C 1
ATOM 948 O O . GLN A 1 125 ? 41.466 23.529 -19.049 1.00 42.50 125 GLN A O 1
#

Radius of gyration: 28.59 Å; chains: 1; bounding box: 73×35×65 Å